Protein AF-U9TNQ6-F1 (afdb_monomer)

Radius of gyration: 17.16 Å; Cα contacts (8 Å, |Δi|>4): 84; chains: 1; bounding box: 29×42×55 Å

Foldseek 3Di:
DQPLVCNVPDDLLPPCSNPNAFDADPVRDTDDDDDRPSAACDDPSHLQQHKDFHADPDPVRHTPDMDHDDDDDPPPPPPPPPD

Solvent-accessible surface area (backbone atoms only — not comparable to full-atom values): 5699 Å² total; per-residue (Å²): 131,58,49,50,93,46,50,89,79,33,64,73,82,44,55,44,48,43,72,48,76,89,73,54,49,99,86,67,54,67,87,85,88,82,91,63,95,71,64,35,65,64,71,99,84,26,46,64,80,39,67,51,74,45,59,45,100,51,97,80,54,46,75,70,49,71,47,77,45,73,90,80,77,81,74,69,77,78,76,74,74,83,125

Organism: Rhizophagus irregularis (strain DAOM 181602 / DAOM 197198 / MUCL 43194) (NCBI:txid747089)

Structure (mmCIF, N/CA/C/O backbone):
data_AF-U9TNQ6-F1
#
_entry.id   AF-U9TNQ6-F1
#
loop_
_atom_site.group_PDB
_atom_site.id
_atom_site.type_symbol
_atom_site.label_atom_id
_atom_site.label_alt_id
_atom_site.label_comp_id
_atom_site.label_asym_id
_atom_site.label_entity_id
_atom_site.label_seq_id
_atom_site.pdbx_PDB_ins_code
_atom_site.Cartn_x
_atom_site.Cartn_y
_atom_site.Cartn_z
_atom_site.occupancy
_atom_site.B_iso_or_equiv
_atom_site.auth_seq_id
_atom_site.auth_comp_id
_atom_site.auth_asym_id
_atom_site.auth_atom_id
_atom_site.pdbx_PDB_model_num
ATOM 1 N N . MET A 1 1 ? -0.021 11.791 -11.215 1.00 73.38 1 MET A N 1
ATOM 2 C CA . MET A 1 1 ? 0.857 10.706 -10.717 1.00 73.38 1 MET A CA 1
ATOM 3 C C . MET A 1 1 ? 1.154 10.981 -9.252 1.00 73.38 1 MET A C 1
ATOM 5 O O . MET A 1 1 ? 1.328 12.145 -8.918 1.00 73.38 1 MET A O 1
ATOM 9 N N . CYS A 1 2 ? 1.148 9.960 -8.392 1.00 92.31 2 CYS A N 1
ATOM 10 C CA . CYS A 1 2 ? 1.571 10.102 -6.996 1.00 92.31 2 CYS A CA 1
ATOM 11 C C . CYS A 1 2 ? 3.073 10.430 -6.936 1.00 92.31 2 CYS A C 1
ATOM 13 O O . CYS A 1 2 ? 3.855 9.800 -7.644 1.00 92.31 2 CYS A O 1
ATOM 15 N N . ASP A 1 3 ? 3.452 11.420 -6.124 1.00 95.81 3 ASP A N 1
ATOM 16 C CA . ASP A 1 3 ? 4.849 11.746 -5.813 1.00 95.81 3 ASP A CA 1
ATOM 17 C C . ASP A 1 3 ? 5.221 11.073 -4.477 1.00 95.81 3 ASP A C 1
ATOM 19 O O . ASP A 1 3 ? 4.659 11.456 -3.442 1.00 95.81 3 ASP A O 1
ATOM 23 N N . PRO A 1 4 ? 6.158 10.104 -4.466 1.00 94.81 4 PRO A N 1
ATOM 24 C CA . PRO A 1 4 ? 6.599 9.431 -3.245 1.00 94.81 4 PRO A CA 1
ATOM 25 C C . PRO A 1 4 ? 7.150 10.382 -2.171 1.00 94.81 4 PRO A C 1
ATOM 27 O O . PRO A 1 4 ? 7.090 10.061 -0.986 1.00 94.81 4 PRO A O 1
ATOM 30 N N . ASN A 1 5 ? 7.645 11.568 -2.550 1.00 96.38 5 ASN A N 1
ATOM 31 C CA . ASN A 1 5 ? 8.150 12.572 -1.606 1.00 96.38 5 ASN A CA 1
ATOM 32 C C . ASN A 1 5 ? 7.024 13.380 -0.937 1.00 96.38 5 ASN A C 1
ATOM 34 O O . ASN A 1 5 ? 7.252 14.095 0.040 1.00 96.38 5 ASN A O 1
ATOM 38 N N . GLN A 1 6 ? 5.793 13.278 -1.445 1.00 96.50 6 GLN A N 1
ATOM 39 C CA . GLN A 1 6 ? 4.615 13.972 -0.926 1.00 96.50 6 GLN A CA 1
ATOM 40 C C . GLN A 1 6 ? 3.427 13.006 -0.750 1.00 96.50 6 GLN A C 1
ATOM 42 O O . GLN A 1 6 ? 2.340 13.263 -1.275 1.00 96.50 6 GLN A O 1
ATOM 47 N N . PRO A 1 7 ? 3.566 11.934 0.057 1.00 95.25 7 PRO A N 1
ATOM 48 C CA . PRO A 1 7 ? 2.583 10.848 0.134 1.00 95.25 7 PRO A CA 1
ATOM 49 C C . PRO A 1 7 ? 1.199 11.310 0.609 1.00 95.25 7 PRO A C 1
ATOM 51 O O . PRO A 1 7 ? 0.185 10.728 0.235 1.00 95.25 7 PRO A O 1
ATOM 54 N N . LYS A 1 8 ? 1.138 12.413 1.368 1.00 95.56 8 LYS A N 1
ATOM 55 C CA . LYS A 1 8 ? -0.109 13.060 1.809 1.00 95.56 8 LYS A CA 1
ATOM 56 C C . LYS A 1 8 ? -0.991 13.590 0.669 1.00 95.56 8 LYS A C 1
ATOM 58 O O . LYS A 1 8 ? -2.167 13.843 0.896 1.00 95.56 8 LYS A O 1
ATOM 63 N N . LYS A 1 9 ? -0.419 13.824 -0.519 1.00 96.19 9 LYS A N 1
ATOM 64 C CA . LYS A 1 9 ? -1.140 14.299 -1.712 1.00 96.19 9 LYS A CA 1
ATOM 65 C C . LYS A 1 9 ? -1.619 13.154 -2.606 1.00 96.19 9 LYS A C 1
ATOM 67 O O . LYS A 1 9 ? -2.360 13.401 -3.552 1.00 96.19 9 LYS A O 1
ATOM 72 N N . CYS A 1 10 ? -1.176 11.928 -2.344 1.00 96.75 10 CYS A N 1
ATOM 73 C CA . CYS A 1 10 ? -1.580 10.765 -3.117 1.00 96.75 10 CYS A CA 1
ATOM 74 C C . CYS A 1 10 ? -2.949 10.259 -2.667 1.00 96.75 10 CYS A C 1
ATOM 76 O O . CYS A 1 10 ? -3.386 10.503 -1.541 1.00 96.75 10 CYS A O 1
ATOM 78 N N . GLU A 1 11 ? -3.615 9.503 -3.538 1.00 96.00 11 GLU A N 1
ATOM 79 C CA . GLU A 1 11 ? -4.813 8.773 -3.141 1.00 96.00 11 GLU A CA 1
ATOM 80 C C . GLU A 1 11 ? -4.496 7.865 -1.947 1.00 96.00 11 GLU A C 1
ATOM 82 O O . GLU A 1 11 ? -3.457 7.199 -1.899 1.00 96.00 11 GLU A O 1
ATOM 87 N N . VAL A 1 12 ? -5.412 7.803 -0.978 1.00 95.81 12 VAL A N 1
ATOM 88 C CA . VAL A 1 12 ? -5.209 7.022 0.254 1.00 95.81 12 VAL A CA 1
ATOM 89 C C . VAL A 1 12 ? -4.886 5.555 -0.063 1.00 95.81 12 VAL A C 1
ATOM 91 O O . VAL A 1 12 ? -4.040 4.961 0.602 1.00 95.81 12 VAL A O 1
ATOM 94 N N . GLY A 1 13 ? -5.496 4.993 -1.112 1.00 95.62 13 GLY A N 1
ATOM 95 C CA . GLY A 1 13 ? -5.273 3.614 -1.557 1.00 95.62 13 GLY A CA 1
ATOM 96 C C . GLY A 1 13 ? -4.040 3.380 -2.442 1.00 95.62 13 GLY A C 1
ATOM 97 O O . GLY A 1 13 ? -3.726 2.221 -2.705 1.00 95.62 13 GLY A O 1
ATOM 98 N N . ASP A 1 14 ? -3.324 4.420 -2.894 1.00 96.25 14 ASP A N 1
ATOM 99 C CA . ASP A 1 14 ? -2.175 4.269 -3.803 1.00 96.25 14 ASP A CA 1
ATOM 100 C C . ASP A 1 14 ? -0.885 3.904 -3.049 1.00 96.25 14 A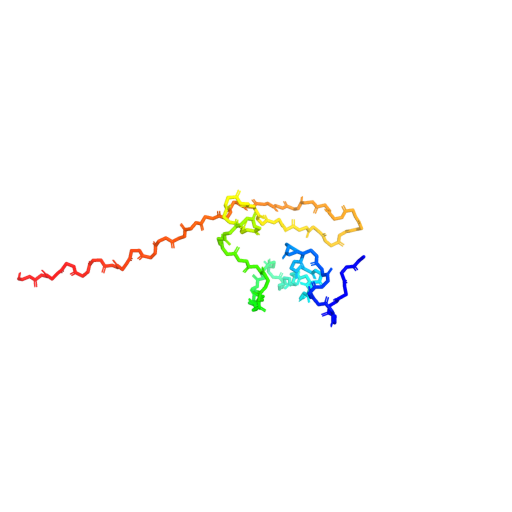SP A C 1
ATOM 102 O O . ASP A 1 14 ? 0.047 4.696 -2.896 1.00 96.25 14 ASP A O 1
ATOM 106 N N . LEU A 1 15 ? -0.838 2.677 -2.528 1.00 97.00 15 LEU A N 1
ATOM 107 C CA . LEU A 1 15 ? 0.316 2.168 -1.782 1.00 97.00 15 LEU A CA 1
ATOM 108 C C . LEU A 1 15 ? 1.563 2.007 -2.663 1.00 97.00 15 LEU A C 1
ATOM 110 O O . LEU A 1 15 ? 2.677 2.240 -2.197 1.00 97.00 15 LEU A O 1
ATOM 114 N N . SER A 1 16 ? 1.388 1.621 -3.931 1.00 95.31 16 SER A N 1
ATOM 115 C CA . SER A 1 16 ? 2.517 1.413 -4.847 1.00 95.31 16 SER A CA 1
ATOM 116 C C . SER A 1 16 ? 3.130 2.731 -5.314 1.00 95.31 16 SER A C 1
ATOM 118 O O . SER A 1 16 ? 4.347 2.809 -5.449 1.00 95.31 16 SER A O 1
ATOM 120 N N . GLY A 1 17 ? 2.323 3.778 -5.509 1.00 95.25 17 GLY A N 1
ATOM 121 C CA . GLY A 1 17 ? 2.819 5.124 -5.781 1.00 95.25 17 GLY A CA 1
ATOM 122 C C . GLY A 1 17 ? 3.557 5.727 -4.587 1.00 95.25 17 GLY A C 1
ATOM 123 O O . GLY A 1 17 ? 4.600 6.341 -4.770 1.00 95.25 17 GLY A O 1
ATOM 124 N N . LYS A 1 18 ? 3.070 5.508 -3.357 1.00 97.25 18 LYS A N 1
ATOM 125 C CA . LYS A 1 18 ? 3.691 6.059 -2.139 1.00 97.25 18 LYS A CA 1
ATOM 126 C C . LYS A 1 18 ? 4.993 5.363 -1.736 1.00 97.25 18 LYS A C 1
ATOM 128 O O . LYS A 1 18 ? 5.922 6.029 -1.296 1.00 97.25 18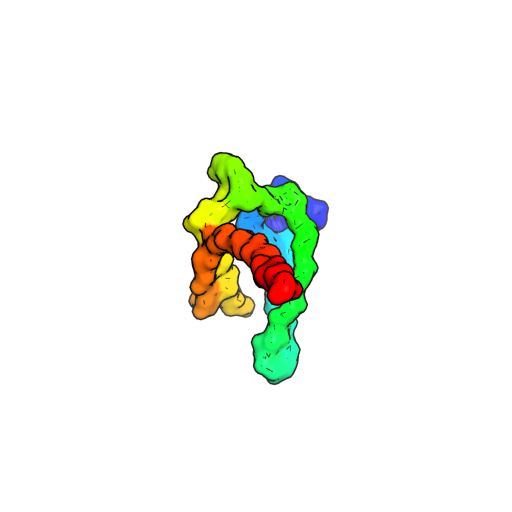 LYS A O 1
ATOM 133 N N . TYR A 1 19 ? 5.061 4.036 -1.864 1.00 96.44 19 TYR A N 1
ATOM 134 C CA . TYR A 1 19 ? 6.151 3.233 -1.285 1.00 96.44 19 TYR A CA 1
ATOM 135 C C . TYR A 1 19 ? 6.859 2.326 -2.297 1.00 96.44 19 TYR A C 1
ATOM 137 O O . TYR A 1 19 ? 7.651 1.464 -1.908 1.00 96.44 19 TYR A O 1
ATOM 145 N N . GLY A 1 20 ? 6.561 2.464 -3.588 1.00 94.94 20 GLY A N 1
ATOM 146 C CA . GLY A 1 20 ? 7.041 1.586 -4.653 1.00 94.94 20 GLY A CA 1
ATOM 147 C C . GLY A 1 20 ? 6.232 0.290 -4.784 1.00 94.94 20 GLY A C 1
ATOM 148 O O . GLY A 1 20 ? 5.479 -0.102 -3.887 1.00 94.94 20 GLY A O 1
ATOM 149 N N . GLY A 1 21 ? 6.422 -0.408 -5.903 1.00 94.19 21 GLY A N 1
ATOM 150 C CA . GLY A 1 21 ? 5.734 -1.66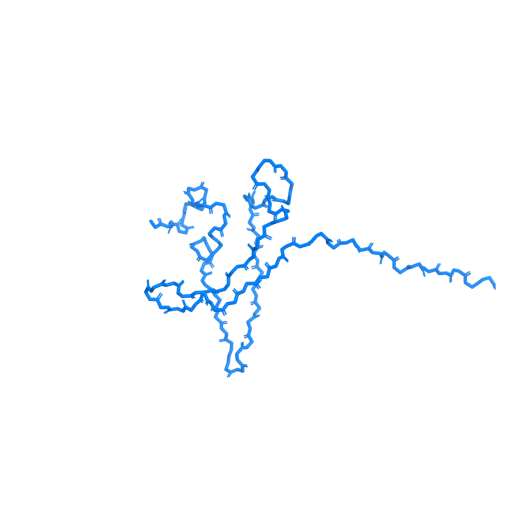5 -6.207 1.00 94.19 21 GLY A CA 1
ATOM 151 C C . GLY A 1 21 ? 6.200 -2.871 -5.380 1.00 94.19 21 GLY A C 1
ATOM 152 O O . GLY A 1 21 ? 7.025 -2.768 -4.464 1.00 94.19 21 GLY A O 1
ATOM 153 N N . LEU A 1 22 ? 5.641 -4.030 -5.723 1.00 95.50 22 LEU A N 1
ATOM 154 C CA . LEU A 1 22 ? 6.047 -5.339 -5.214 1.00 95.50 22 LEU A CA 1
ATOM 155 C C . LEU A 1 22 ? 7.161 -5.901 -6.107 1.00 95.50 22 LEU A C 1
ATOM 157 O O . LEU A 1 22 ? 6.977 -5.998 -7.317 1.00 95.50 22 LEU A O 1
ATOM 161 N N . ILE A 1 23 ? 8.298 -6.274 -5.513 1.00 94.69 23 ILE A N 1
ATOM 162 C CA . ILE A 1 23 ? 9.438 -6.871 -6.224 1.00 94.69 23 ILE A CA 1
ATOM 163 C C . ILE A 1 23 ? 9.570 -8.327 -5.758 1.00 94.69 23 ILE A C 1
ATOM 165 O O . ILE A 1 23 ? 10.000 -8.558 -4.625 1.00 94.69 23 ILE A O 1
ATOM 169 N N . PRO A 1 24 ? 9.153 -9.309 -6.572 1.00 94.06 24 PRO A N 1
ATOM 170 C CA . PRO A 1 24 ? 9.269 -10.714 -6.215 1.00 94.06 24 PRO A CA 1
ATOM 171 C C . PRO A 1 24 ? 10.714 -11.212 -6.329 1.00 94.06 24 PRO A C 1
ATOM 173 O O . PRO A 1 24 ? 11.502 -10.725 -7.138 1.00 94.06 24 PRO A O 1
ATOM 176 N N . ASN A 1 25 ? 11.056 -12.218 -5.527 1.00 95.94 25 ASN A N 1
ATOM 177 C CA . ASN A 1 25 ? 12.299 -12.968 -5.681 1.00 95.94 25 ASN A CA 1
ATOM 178 C C . ASN A 1 25 ? 12.234 -13.916 -6.896 1.00 95.94 25 ASN A C 1
ATOM 180 O O . ASN A 1 25 ? 11.198 -14.051 -7.545 1.00 95.94 25 ASN A O 1
ATOM 184 N N . ILE A 1 26 ? 13.326 -14.637 -7.168 1.00 95.81 26 ILE A N 1
ATOM 185 C CA . ILE A 1 26 ? 13.416 -15.586 -8.294 1.00 95.81 26 ILE A CA 1
ATOM 186 C C . ILE A 1 26 ? 12.364 -16.712 -8.266 1.00 95.81 26 ILE A C 1
ATOM 188 O O . ILE A 1 26 ? 12.112 -17.337 -9.288 1.00 95.81 26 ILE A O 1
ATOM 192 N N . LYS A 1 27 ? 11.753 -16.983 -7.104 1.00 96.31 27 LYS A N 1
ATOM 193 C CA . LYS A 1 27 ? 10.681 -17.976 -6.929 1.00 96.31 27 LYS A CA 1
ATOM 194 C C . LYS A 1 27 ? 9.282 -17.353 -7.029 1.00 96.31 27 LYS A C 1
ATOM 196 O O . LYS A 1 27 ? 8.297 -18.040 -6.796 1.00 96.31 27 LYS A O 1
ATOM 201 N N . GLY A 1 28 ? 9.180 -16.056 -7.325 1.00 91.00 28 GLY A N 1
ATOM 202 C CA . GLY A 1 28 ? 7.911 -15.338 -7.425 1.00 91.00 28 GLY A CA 1
ATOM 203 C C . GLY A 1 28 ? 7.327 -14.875 -6.086 1.00 91.00 28 GLY A C 1
ATOM 204 O O . GLY A 1 28 ? 6.236 -14.314 -6.068 1.00 91.00 28 GLY A O 1
ATOM 205 N N . HIS A 1 29 ? 8.016 -15.076 -4.958 1.00 95.25 29 HIS A N 1
ATOM 206 C CA . HIS A 1 29 ? 7.510 -14.646 -3.651 1.00 95.25 29 HIS A CA 1
ATOM 207 C C . HIS A 1 29 ? 7.908 -13.199 -3.362 1.00 95.25 29 HIS A C 1
ATOM 209 O O . HIS A 1 29 ? 9.048 -12.803 -3.604 1.00 95.25 29 HIS A O 1
ATOM 215 N N . VAL A 1 30 ? 7.001 -12.432 -2.762 1.00 95.19 30 VAL A N 1
ATOM 216 C CA . VAL A 1 30 ? 7.259 -11.064 -2.309 1.00 95.19 30 VAL A CA 1
ATOM 217 C C . VAL A 1 30 ? 6.776 -10.883 -0.875 1.00 95.19 30 VAL A C 1
ATOM 219 O O . VAL A 1 30 ? 5.706 -11.356 -0.499 1.00 95.19 30 VAL A O 1
ATOM 222 N N . HIS A 1 31 ? 7.565 -10.174 -0.073 1.00 95.19 31 HIS A N 1
ATOM 223 C CA . HIS A 1 31 ? 7.163 -9.702 1.245 1.00 95.19 31 HIS A CA 1
ATOM 224 C C . HIS A 1 31 ? 7.491 -8.218 1.351 1.00 95.19 31 HIS A C 1
ATOM 226 O O . HIS A 1 31 ? 8.596 -7.799 1.009 1.00 95.19 31 HIS A O 1
ATOM 232 N N . LYS A 1 32 ? 6.527 -7.418 1.806 1.00 95.25 32 LYS A N 1
ATOM 233 C CA . LYS A 1 32 ? 6.700 -5.979 1.983 1.00 95.25 32 LYS A CA 1
ATOM 234 C C . LYS A 1 32 ? 5.935 -5.517 3.212 1.00 95.25 32 LYS A C 1
ATOM 236 O O . LYS A 1 32 ? 4.754 -5.820 3.353 1.00 95.25 32 LYS A O 1
ATOM 241 N N . GLN A 1 33 ? 6.616 -4.769 4.070 1.00 96.12 33 GLN A N 1
ATOM 242 C CA . GLN A 1 33 ? 6.026 -4.109 5.228 1.00 96.12 33 GLN A CA 1
ATOM 243 C C . GLN A 1 33 ? 6.075 -2.602 5.007 1.00 96.12 33 GLN A C 1
ATOM 245 O O . GLN A 1 33 ? 7.083 -2.068 4.545 1.00 96.12 33 GLN A O 1
ATOM 250 N N . ILE A 1 34 ? 4.962 -1.929 5.281 1.00 95.12 34 ILE A N 1
ATOM 251 C CA . ILE A 1 34 ? 4.786 -0.495 5.056 1.00 95.12 34 ILE A CA 1
ATOM 252 C C . ILE A 1 34 ? 4.097 0.081 6.287 1.00 95.12 34 ILE A C 1
ATOM 254 O O . ILE A 1 34 ? 3.088 -0.459 6.737 1.00 95.12 34 ILE A O 1
ATOM 258 N N . ASN A 1 35 ? 4.605 1.210 6.772 1.00 95.81 35 ASN A N 1
ATOM 259 C CA . ASN A 1 35 ? 3.910 2.048 7.740 1.00 95.81 35 ASN A CA 1
ATOM 260 C C . ASN A 1 35 ? 3.264 3.222 6.991 1.00 95.81 35 ASN A C 1
ATOM 262 O O . ASN A 1 35 ? 3.957 4.147 6.568 1.00 95.81 35 ASN A O 1
ATOM 266 N N . ASP A 1 36 ? 1.943 3.170 6.805 1.00 96.31 36 ASP A N 1
ATOM 267 C CA . ASP A 1 36 ? 1.160 4.215 6.136 1.00 96.31 36 ASP A CA 1
ATOM 268 C C . ASP A 1 36 ? 0.242 4.923 7.151 1.00 96.31 36 ASP A C 1
ATOM 270 O O . ASP A 1 36 ? -0.645 4.277 7.712 1.00 96.31 36 ASP A O 1
ATOM 274 N N . PRO A 1 37 ? 0.425 6.233 7.411 1.00 95.94 37 PRO A N 1
ATOM 275 C CA . PRO A 1 37 ? -0.374 6.958 8.402 1.00 95.94 37 PRO A CA 1
ATOM 276 C C . PRO A 1 37 ? -1.755 7.403 7.882 1.00 95.94 37 PRO A C 1
ATOM 278 O O . PRO A 1 37 ? -2.558 7.952 8.639 1.00 95.94 37 PRO A O 1
ATOM 281 N N . PHE A 1 38 ? -2.040 7.215 6.593 1.00 95.62 38 PHE A N 1
ATOM 282 C CA . PHE A 1 38 ? -3.246 7.688 5.913 1.00 95.62 38 PHE A CA 1
ATOM 283 C C . PHE A 1 38 ? -4.287 6.579 5.735 1.00 95.62 38 PHE A C 1
ATOM 285 O O . PHE A 1 38 ? -5.488 6.855 5.763 1.00 95.62 38 PHE A O 1
ATOM 292 N N . VAL A 1 39 ? -3.854 5.326 5.577 1.00 95.75 39 VAL A N 1
ATOM 293 C CA . VAL A 1 39 ? -4.748 4.167 5.515 1.00 95.75 39 VAL A CA 1
ATOM 294 C C . VAL A 1 39 ? -5.335 3.893 6.895 1.00 95.75 39 VAL A C 1
ATOM 296 O O . VAL A 1 39 ? -4.657 3.459 7.821 1.00 95.75 39 VAL A O 1
ATOM 299 N N . LYS A 1 40 ? -6.644 4.113 7.022 1.00 95.56 40 LYS A N 1
ATOM 300 C CA . LYS A 1 40 ? -7.399 3.847 8.249 1.00 95.56 40 LYS A CA 1
ATOM 301 C C . LYS A 1 40 ? -8.311 2.647 8.059 1.00 95.56 40 LYS A C 1
ATOM 303 O O . LYS A 1 40 ? -8.948 2.504 7.021 1.00 95.56 40 LYS A O 1
ATOM 308 N N . ILE A 1 41 ? -8.433 1.808 9.084 1.00 92.88 41 ILE A N 1
ATOM 309 C CA . ILE A 1 41 ? -9.362 0.669 9.064 1.00 92.88 41 ILE A CA 1
ATOM 310 C C . ILE A 1 41 ? -10.822 1.150 9.087 1.00 92.88 41 ILE A C 1
ATOM 312 O O . ILE A 1 41 ? -11.657 0.647 8.335 1.00 92.88 41 ILE A O 1
ATOM 316 N N . PHE A 1 42 ? -11.116 2.161 9.909 1.00 93.12 42 PHE A N 1
ATOM 317 C CA . PHE A 1 42 ? -12.458 2.702 10.139 1.00 93.12 42 PHE A CA 1
ATOM 318 C C . PHE A 1 42 ? -12.580 4.172 9.703 1.00 93.12 42 PHE A C 1
ATOM 320 O O . PHE A 1 42 ? -11.582 4.829 9.406 1.00 93.12 42 PHE A O 1
ATOM 327 N N . GLY A 1 43 ? -13.813 4.687 9.698 1.00 92.00 43 GLY A N 1
ATOM 328 C CA . GLY A 1 43 ? -14.157 6.051 9.280 1.00 92.00 43 GLY A CA 1
ATOM 329 C C . GLY A 1 43 ? -14.740 6.114 7.865 1.00 92.00 43 GLY A C 1
ATOM 330 O O . GLY A 1 43 ? -14.781 5.109 7.158 1.00 92.00 43 GLY A O 1
ATOM 331 N N . SER A 1 44 ? -15.181 7.304 7.448 1.00 89.88 44 SER A N 1
ATOM 332 C CA . SER A 1 44 ? -15.805 7.546 6.132 1.00 89.88 44 SER A CA 1
ATOM 333 C C . SER A 1 44 ? -14.912 7.144 4.951 1.00 89.88 44 SER A C 1
ATOM 335 O O . SER A 1 44 ? -15.395 6.640 3.942 1.00 89.88 44 SER A O 1
ATOM 337 N N . PHE A 1 45 ? -13.595 7.290 5.106 1.00 90.25 45 PHE A N 1
ATOM 338 C CA . PHE A 1 45 ? -12.589 6.882 4.119 1.00 90.25 45 PHE A CA 1
ATOM 339 C C . PHE A 1 45 ? -11.840 5.598 4.512 1.00 90.25 45 PHE A C 1
ATOM 341 O O . PHE A 1 45 ? -10.781 5.306 3.961 1.00 90.25 45 PHE A O 1
ATOM 348 N N . GLY A 1 46 ? -12.374 4.833 5.470 1.00 93.81 46 GLY A N 1
ATOM 349 C CA . GLY A 1 46 ? -11.758 3.600 5.946 1.00 93.81 46 GLY A CA 1
ATOM 350 C C . GLY A 1 46 ? -11.744 2.485 4.895 1.00 93.81 46 GLY A C 1
ATOM 351 O O . GLY A 1 46 ? -12.564 2.460 3.971 1.00 93.81 46 GLY A O 1
ATOM 352 N N . ILE A 1 47 ? -10.814 1.540 5.046 1.00 95.81 47 ILE A N 1
ATOM 353 C CA . ILE A 1 47 ? -10.627 0.416 4.112 1.00 95.81 47 ILE A CA 1
ATOM 354 C C . ILE A 1 47 ? -11.478 -0.818 4.432 1.00 95.81 47 ILE A C 1
ATOM 356 O O . ILE A 1 47 ? -11.480 -1.777 3.660 1.00 95.81 47 ILE A O 1
ATOM 360 N N . ARG A 1 48 ? -12.235 -0.816 5.537 1.00 93.50 48 ARG A N 1
ATOM 361 C CA . ARG A 1 48 ? -13.174 -1.902 5.850 1.00 93.50 48 ARG A CA 1
ATOM 362 C C . ARG A 1 48 ? -14.184 -2.088 4.712 1.00 93.50 48 ARG A C 1
ATOM 364 O O . ARG A 1 48 ? -14.877 -1.146 4.343 1.00 93.50 48 ARG A O 1
ATOM 371 N N . GLY A 1 49 ? -14.290 -3.317 4.202 1.00 91.62 49 GLY A N 1
ATOM 372 C CA . GLY A 1 49 ? -15.195 -3.653 3.098 1.00 91.62 49 GLY A CA 1
ATOM 373 C C . GLY A 1 49 ? -14.676 -3.270 1.707 1.00 91.62 49 GLY A C 1
ATOM 374 O O . GLY A 1 49 ? -15.401 -3.447 0.735 1.00 91.62 49 GLY A O 1
ATOM 375 N N . ARG A 1 50 ? -13.439 -2.769 1.598 1.00 96.12 50 ARG A N 1
ATOM 376 C CA . ARG A 1 50 ? -12.750 -2.542 0.319 1.00 96.12 50 ARG A CA 1
ATOM 377 C C . ARG A 1 50 ? -11.870 -3.740 -0.047 1.00 96.12 50 ARG A C 1
ATOM 379 O O . ARG A 1 50 ? -11.799 -4.724 0.690 1.00 96.12 50 ARG A O 1
ATOM 386 N N . SER A 1 51 ? -11.175 -3.638 -1.173 1.00 97.06 51 SER A N 1
ATOM 387 C CA . SER A 1 51 ? -10.246 -4.650 -1.670 1.00 97.06 51 SER A CA 1
ATOM 388 C C . SER A 1 51 ? -8.823 -4.114 -1.808 1.00 97.06 51 SER A C 1
ATOM 390 O O . SER A 1 51 ? -8.614 -2.913 -1.984 1.00 97.06 51 SER A O 1
ATOM 392 N N . ILE A 1 52 ? -7.851 -5.022 -1.796 1.00 97.00 52 ILE A N 1
ATOM 393 C CA . ILE A 1 52 ? -6.501 -4.787 -2.310 1.00 97.00 52 ILE A CA 1
ATOM 394 C C . ILE A 1 52 ? -6.393 -5.384 -3.715 1.00 97.00 52 ILE A C 1
ATOM 396 O O . ILE A 1 52 ? -7.015 -6.407 -4.000 1.00 97.00 52 ILE A O 1
ATOM 400 N N . VAL A 1 53 ? -5.636 -4.733 -4.596 1.00 97.81 53 VAL A N 1
ATOM 401 C CA . VAL A 1 53 ? -5.439 -5.162 -5.986 1.00 97.81 53 VAL A CA 1
ATOM 402 C C . VAL A 1 53 ? -3.947 -5.182 -6.280 1.00 97.81 53 VAL A C 1
ATOM 404 O O . VAL A 1 53 ? -3.246 -4.208 -5.999 1.00 97.81 53 VAL A O 1
ATOM 407 N N . ILE A 1 54 ? -3.469 -6.279 -6.860 1.00 97.06 54 ILE A N 1
ATOM 408 C CA . ILE A 1 54 ? -2.110 -6.395 -7.385 1.00 97.06 54 ILE A CA 1
ATOM 409 C C . ILE A 1 54 ? -2.182 -6.154 -8.888 1.00 97.06 54 ILE A C 1
ATOM 411 O O . ILE A 1 54 ? -3.001 -6.755 -9.581 1.00 97.06 54 ILE A O 1
ATOM 415 N N . HIS A 1 55 ? -1.326 -5.271 -9.394 1.00 96.50 55 HIS A N 1
ATOM 416 C CA . HIS A 1 55 ? -1.233 -4.972 -10.819 1.00 96.50 55 HIS A CA 1
ATOM 417 C C . HIS A 1 55 ? 0.031 -5.589 -11.419 1.00 96.50 55 HIS A C 1
ATOM 419 O O . HIS A 1 55 ? 1.049 -5.721 -10.736 1.00 96.50 55 HIS A O 1
ATOM 425 N N . LYS A 1 56 ? -0.024 -5.932 -12.708 1.00 94.75 56 LYS A N 1
ATOM 426 C CA . LYS A 1 56 ? 1.173 -6.221 -13.502 1.00 94.75 56 LYS A CA 1
ATOM 427 C C . LYS A 1 56 ? 2.011 -4.943 -13.666 1.00 94.75 56 LYS A C 1
ATOM 429 O O . LYS A 1 56 ? 1.445 -3.848 -13.657 1.00 94.75 56 LYS A O 1
ATOM 434 N N . PRO A 1 57 ? 3.337 -5.053 -13.857 1.00 91.19 57 PRO A N 1
ATOM 435 C CA . PRO A 1 57 ? 4.200 -3.910 -14.151 1.00 91.19 57 PRO A CA 1
ATOM 436 C C . PRO A 1 57 ? 4.090 -3.494 -15.631 1.00 91.19 57 PRO A C 1
ATOM 438 O O . PRO A 1 57 ? 5.097 -3.340 -16.314 1.00 91.19 57 PRO A O 1
ATOM 441 N N . ASP A 1 58 ? 2.867 -3.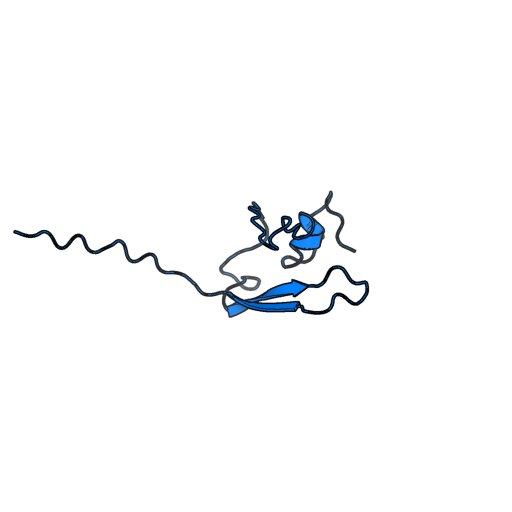363 -16.149 1.00 93.00 58 ASP A N 1
ATOM 442 C CA . ASP A 1 58 ? 2.593 -2.897 -17.507 1.00 93.00 58 ASP A CA 1
ATOM 443 C C . ASP A 1 58 ? 2.029 -1.467 -17.503 1.00 93.00 58 ASP A C 1
ATOM 445 O O . ASP A 1 58 ? 1.561 -0.949 -16.486 1.00 93.00 58 ASP A O 1
ATOM 449 N N . LEU A 1 59 ? 2.079 -0.807 -18.662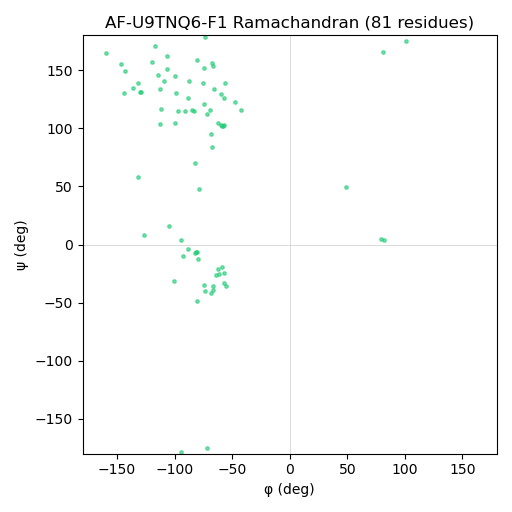 1.00 90.25 59 LEU A N 1
ATOM 450 C CA . LEU A 1 59 ? 1.573 0.564 -18.816 1.00 90.25 59 LEU A CA 1
ATOM 451 C C . LEU A 1 59 ? 0.057 0.656 -18.591 1.00 90.25 59 LEU A C 1
ATOM 453 O O . LEU A 1 59 ? -0.448 1.697 -18.174 1.00 90.25 59 LEU A O 1
ATOM 457 N N . ASN A 1 60 ? -0.653 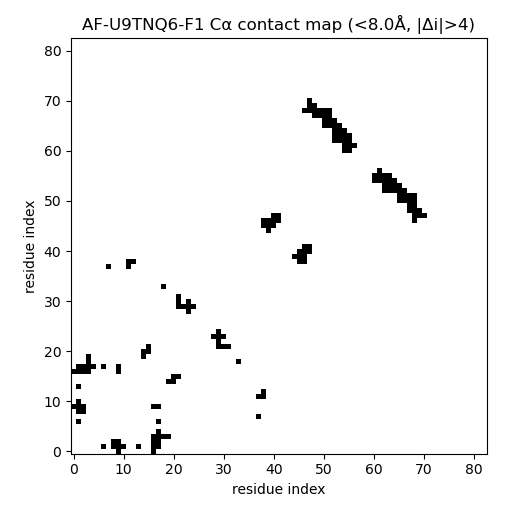-0.448 -18.825 1.00 92.00 60 ASN A N 1
ATOM 458 C CA . ASN A 1 60 ? -2.104 -0.531 -18.704 1.00 92.00 60 ASN A CA 1
ATOM 459 C C . ASN A 1 60 ? -2.575 -0.738 -17.259 1.00 92.00 60 ASN A C 1
ATOM 461 O O . ASN A 1 60 ? -3.779 -0.703 -17.008 1.00 92.00 60 ASN A O 1
ATOM 465 N N . LYS A 1 61 ? -1.651 -0.954 -16.310 1.00 89.31 61 LYS A N 1
ATOM 466 C CA . LYS A 1 61 ? -1.950 -1.325 -14.922 1.00 89.31 61 LYS A CA 1
ATOM 467 C C . LYS A 1 61 ? -2.952 -2.479 -14.872 1.00 89.31 61 LYS A C 1
ATOM 469 O O . LYS A 1 61 ? -3.967 -2.409 -14.179 1.00 89.31 61 LYS A O 1
ATOM 474 N N . THR A 1 62 ? -2.688 -3.541 -15.630 1.00 96.62 62 THR A N 1
ATOM 475 C CA . THR A 1 62 ? -3.566 -4.713 -15.689 1.00 96.62 62 THR A CA 1
ATOM 476 C C . THR A 1 62 ? -3.703 -5.320 -14.299 1.00 96.62 62 THR A C 1
ATOM 478 O O . THR A 1 62 ? -2.703 -5.590 -13.630 1.00 96.62 62 THR A O 1
ATOM 481 N N . ARG A 1 63 ? -4.939 -5.562 -13.854 1.00 97.31 63 ARG A N 1
ATOM 482 C CA . ARG A 1 63 ? -5.213 -6.228 -12.574 1.00 97.31 63 ARG A CA 1
ATOM 483 C C . ARG A 1 63 ? -4.798 -7.692 -12.683 1.00 97.31 63 ARG A C 1
ATOM 485 O O . ARG A 1 63 ? -5.345 -8.422 -13.503 1.00 97.31 63 ARG A O 1
ATOM 492 N N . LEU A 1 64 ? -3.808 -8.089 -11.892 1.00 95.81 64 LEU A N 1
ATOM 493 C CA . LEU A 1 64 ? -3.347 -9.470 -11.809 1.00 95.81 64 LEU A CA 1
ATOM 494 C C . LEU A 1 64 ? -4.265 -10.285 -10.898 1.00 95.81 64 LEU A C 1
ATOM 496 O O . LEU A 1 64 ? -4.685 -11.367 -11.284 1.00 95.81 64 LEU A O 1
ATOM 500 N N . ASP A 1 65 ? -4.566 -9.751 -9.714 1.00 97.19 65 ASP A N 1
ATOM 501 C CA . ASP A 1 65 ? -5.444 -10.387 -8.733 1.00 97.19 65 ASP A CA 1
ATOM 502 C C . ASP A 1 65 ? -5.995 -9.350 -7.738 1.00 97.19 65 ASP A C 1
ATOM 504 O O . ASP A 1 65 ? -5.485 -8.224 -7.639 1.00 97.19 65 ASP A O 1
ATOM 508 N N . CYS A 1 66 ? -7.033 -9.714 -6.989 1.00 98.00 66 CYS A N 1
ATOM 509 C CA . CYS A 1 66 ? -7.600 -8.897 -5.929 1.00 98.00 66 CYS A CA 1
ATOM 510 C C . CYS A 1 66 ? -8.144 -9.728 -4.760 1.00 98.00 66 CYS A C 1
ATOM 512 O O . CYS A 1 66 ? -8.538 -10.881 -4.895 1.00 98.00 66 CYS A O 1
ATOM 514 N N . ALA A 1 67 ? -8.202 -9.107 -3.584 1.00 97.94 67 ALA A N 1
ATOM 515 C CA . ALA A 1 67 ? -8.754 -9.738 -2.393 1.00 97.94 67 ALA A CA 1
ATOM 516 C C . ALA A 1 67 ? -9.521 -8.738 -1.531 1.00 97.94 67 ALA A C 1
ATOM 518 O O . ALA A 1 67 ? -9.179 -7.556 -1.458 1.00 97.94 67 ALA A O 1
ATOM 519 N N . ASN A 1 68 ? -10.547 -9.228 -0.838 1.00 97.25 68 ASN A N 1
ATOM 520 C CA . ASN A 1 68 ? -11.328 -8.434 0.105 1.00 97.25 68 ASN A CA 1
ATOM 521 C C . ASN A 1 68 ? -10.560 -8.208 1.413 1.00 97.25 68 ASN A C 1
ATOM 523 O O . ASN A 1 68 ? -9.989 -9.138 1.979 1.00 97.25 68 ASN A O 1
ATOM 527 N N . ILE A 1 69 ? -10.636 -6.993 1.954 1.00 95.75 69 ILE A N 1
ATOM 528 C CA . ILE A 1 69 ? -10.078 -6.647 3.262 1.00 95.75 69 ILE A CA 1
ATOM 529 C C . ILE A 1 69 ? -11.102 -7.020 4.338 1.00 95.75 69 ILE A C 1
ATOM 531 O O . ILE A 1 69 ? -12.205 -6.465 4.399 1.00 95.75 69 ILE A O 1
ATOM 535 N N . LYS A 1 70 ? -10.731 -7.971 5.198 1.00 92.25 70 LYS A N 1
ATOM 536 C CA . LYS A 1 70 ? -11.551 -8.451 6.316 1.00 92.25 70 LYS A CA 1
ATOM 537 C C . LYS A 1 70 ? -10.901 -8.093 7.648 1.00 92.25 70 LYS A C 1
ATOM 539 O O . LYS A 1 70 ? -9.680 -8.076 7.771 1.00 92.25 70 LYS A O 1
ATOM 544 N N . ILE A 1 71 ? -11.735 -7.808 8.645 1.00 90.62 71 ILE A N 1
ATOM 545 C CA . ILE A 1 71 ? -11.270 -7.631 10.019 1.00 90.62 71 ILE A CA 1
ATOM 546 C C . ILE A 1 71 ? -10.948 -9.013 10.572 1.00 90.62 71 ILE A C 1
ATOM 548 O O . ILE A 1 71 ? -11.816 -9.884 10.612 1.00 90.62 71 ILE A O 1
ATOM 552 N N . VAL A 1 72 ? -9.700 -9.210 10.981 1.00 87.25 72 VAL A N 1
ATOM 553 C CA . VAL A 1 72 ? -9.288 -10.424 11.679 1.00 87.25 72 VAL A CA 1
ATOM 554 C C . VAL A 1 72 ? -9.463 -10.170 13.168 1.00 87.25 72 VAL A C 1
ATOM 556 O O . VAL A 1 72 ? -8.808 -9.304 13.746 1.00 87.25 72 VAL A O 1
ATOM 559 N N . HIS A 1 73 ? -10.370 -10.914 13.792 1.00 83.06 73 HIS A N 1
ATOM 560 C CA . HIS A 1 73 ? -10.443 -10.975 15.242 1.00 83.06 73 HIS A CA 1
ATOM 561 C C . HIS A 1 73 ? -9.414 -11.999 15.706 1.00 83.06 73 HIS A C 1
ATOM 563 O O . HIS A 1 73 ? -9.545 -13.188 15.416 1.00 83.06 73 HIS A O 1
ATOM 569 N N . ASN A 1 74 ? -8.387 -11.555 16.430 1.00 69.75 74 ASN A N 1
ATOM 570 C CA . ASN A 1 74 ? -7.530 -12.488 17.144 1.00 69.75 74 ASN A CA 1
ATOM 571 C C . ASN A 1 74 ? -8.361 -13.103 18.271 1.00 69.75 74 ASN A C 1
ATOM 573 O O . ASN A 1 74 ? -8.458 -12.535 19.360 1.00 69.75 74 ASN A O 1
ATOM 577 N N . HIS A 1 75 ? -8.946 -14.276 18.034 1.00 59.12 75 HIS A N 1
ATOM 578 C CA . HIS A 1 75 ? -9.256 -15.166 19.140 1.00 59.12 75 HIS A CA 1
ATOM 579 C C . HIS A 1 75 ? -7.916 -15.462 19.816 1.00 59.12 75 HIS A C 1
ATOM 581 O O . HIS A 1 75 ? -7.110 -16.241 19.304 1.00 59.12 75 HIS A O 1
ATOM 587 N N . LYS A 1 76 ? -7.644 -14.823 20.965 1.00 58.78 76 LYS A N 1
ATOM 588 C CA . LYS A 1 76 ? -6.698 -15.401 21.922 1.00 58.78 76 LYS A CA 1
ATOM 589 C C . LYS A 1 76 ? -7.125 -16.858 22.049 1.00 58.78 76 LYS A C 1
ATOM 591 O O . LYS A 1 76 ? -8.295 -17.105 22.343 1.00 58.78 76 LYS A O 1
ATOM 596 N N . ARG A 1 77 ? -6.217 -17.799 21.761 1.00 56.56 77 ARG A N 1
ATOM 597 C CA . ARG A 1 77 ? -6.421 -19.209 22.105 1.00 56.56 77 ARG A CA 1
ATOM 598 C C . ARG A 1 7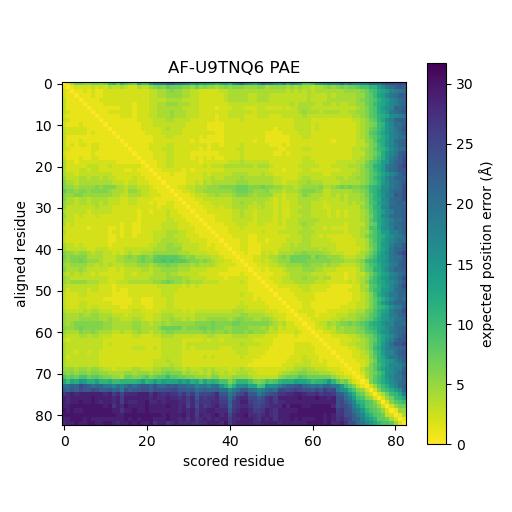7 ? -7.008 -19.213 23.511 1.00 56.56 77 ARG A C 1
ATOM 600 O O . ARG A 1 77 ? -6.367 -18.697 24.426 1.00 56.56 77 ARG A O 1
ATOM 607 N N . SER A 1 78 ? -8.242 -19.695 23.646 1.00 57.00 78 SER A N 1
ATOM 608 C CA . SER A 1 78 ? -8.795 -20.008 24.951 1.00 57.00 78 SER A CA 1
ATOM 609 C C . SER A 1 78 ? -7.814 -21.005 25.547 1.00 57.00 78 SER A C 1
ATOM 611 O O . SER A 1 78 ? -7.736 -22.147 25.096 1.00 57.00 78 SER A O 1
ATOM 613 N N . LEU A 1 79 ? -6.965 -20.542 26.463 1.00 62.69 79 LEU A N 1
ATOM 614 C CA . LEU A 1 79 ? -6.262 -21.425 27.372 1.00 62.69 79 LEU A CA 1
ATOM 615 C C . LEU A 1 79 ? -7.370 -21.977 28.258 1.00 62.69 79 LEU A C 1
ATOM 617 O O . LEU A 1 79 ? -7.674 -21.411 29.305 1.00 62.69 79 LEU A O 1
ATOM 621 N N . THR A 1 80 ? -8.040 -23.027 27.781 1.00 52.84 80 THR A N 1
ATOM 622 C CA . THR A 1 80 ? -8.872 -23.865 28.629 1.00 52.84 80 THR A CA 1
ATOM 623 C C . THR A 1 80 ? -7.934 -24.37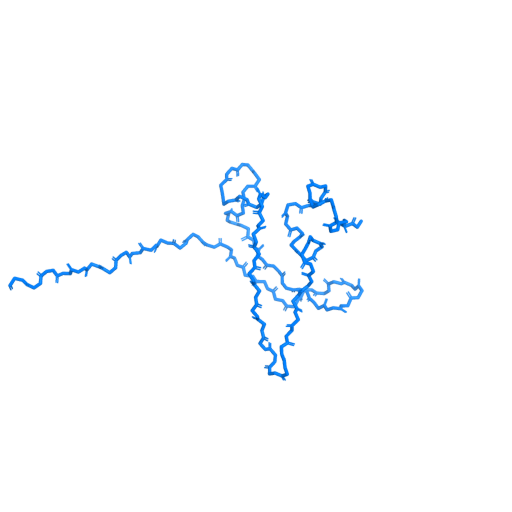1 29.710 1.00 52.84 80 THR A C 1
ATOM 625 O O . THR A 1 80 ? -7.063 -25.202 29.461 1.00 52.84 80 THR A O 1
ATOM 628 N N . ARG A 1 81 ? -8.040 -23.755 30.885 1.00 53.78 81 ARG A N 1
ATOM 629 C CA . ARG A 1 81 ? -7.368 -24.168 32.106 1.00 53.78 81 ARG A CA 1
ATOM 630 C C . ARG A 1 81 ? -7.853 -25.594 32.363 1.00 53.78 81 ARG A C 1
ATOM 632 O O . ARG A 1 81 ? -9.004 -25.774 32.748 1.00 53.78 81 ARG A O 1
ATOM 639 N N . LEU A 1 82 ? -7.026 -26.588 32.039 1.00 51.41 82 LEU A N 1
ATOM 640 C CA . LEU A 1 82 ? -7.197 -27.935 32.571 1.00 51.41 82 LEU A CA 1
ATOM 641 C C . LEU A 1 82 ? -7.022 -27.783 34.083 1.00 51.41 82 LEU A C 1
ATOM 643 O O . LEU A 1 82 ? -5.927 -27.464 34.549 1.00 51.41 82 LEU A O 1
ATOM 647 N N . ILE A 1 83 ? -8.150 -27.829 34.788 1.00 57.53 83 ILE A N 1
ATOM 648 C CA . ILE A 1 83 ? -8.200 -28.113 36.221 1.00 57.53 83 ILE A CA 1
ATOM 649 C C . ILE A 1 83 ? -7.910 -29.603 36.36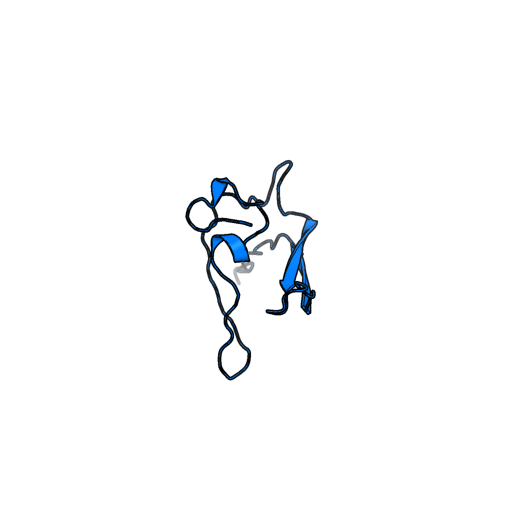6 1.00 57.53 83 ILE A C 1
ATOM 651 O O . ILE A 1 83 ? -8.463 -30.368 35.541 1.00 57.53 83 ILE A O 1
#

InterPro domains:
  IPR036423 Superoxide dismutase-like, copper/zinc binding domain superfamily [G3DSA:2.60.40.200] (1-81)
  IPR036423 Superoxide dismutase-like, copper/zinc binding domain superfamily [SSF49329] (2-71)

pLDDT: mean 90.01, std 12.47, range [51.41, 98.0]

Secondary structure (DSSP, 8-state):
---TT-GGGS-TT-HHHHH------TTS--------SS--SSSTT--TT-EEEEE-SSTT--EEEEEE---------------

Nearest PDB structures (foldseek):
  3cqq-assembly1_B  TM=8.743E-01  e=3.566E-02  Homo sapiens
  3h2p-assembly1_A  TM=8.664E-01  e=7.156E-02  Homo sapiens
  4u4i-assembly1_A  TM=8.050E-01  e=7.732E-02  Megavirus chiliensis
  3s0p-assembly4_G  TM=7.359E-01  e=1.230E-01  Solanum lycopersicum
  3s0p-assembly4_H  TM=7.336E-01  e=1.436E-01  Solanum lycopersicum

Mean predicted aligned error: 6.73 Å

Sequence (83 aa):
MCDPNQPKKCEVGDLSGKYGGLIPNIKGHVHKQINDPFVKIFGSFGIRGRSIVIHKPDLNKTRLDCANIKIVHNHKRSLTRLI